Protein AF-A0A2P2BRE5-F1 (afdb_monomer_lite)

pLDDT: mean 80.25, std 16.65, range [38.56, 95.44]

Organism: NCBI:txid1507512

InterPro domains:
  IPR028259 AP2-like integrase, N-terminal domain [PF14657] (13-54)

Structure (mmCIF, N/CA/C/O backbone):
data_AF-A0A2P2BRE5-F1
#
_entry.id   AF-A0A2P2BRE5-F1
#
loop_
_atom_site.group_PDB
_atom_site.id
_atom_site.type_symbol
_atom_site.label_atom_id
_atom_site.label_alt_id
_atom_site.label_comp_id
_atom_site.label_asym_id
_atom_site.label_entity_id
_atom_site.label_seq_id
_atom_site.pdbx_PDB_ins_code
_atom_site.Cartn_x
_atom_site.Cartn_y
_atom_site.Cartn_z
_atom_site.occupancy
_atom_site.B_iso_or_equiv
_atom_site.auth_seq_id
_atom_site.auth_comp_id
_atom_site.auth_asym_id
_atom_site.auth_atom_id
_atom_site.pdbx_PDB_model_num
ATOM 1 N N . MET A 1 1 ? -8.680 -2.475 12.889 1.00 70.50 1 MET A N 1
ATOM 2 C CA . MET A 1 1 ? -8.291 -3.161 11.644 1.00 70.50 1 MET A CA 1
ATOM 3 C C . MET A 1 1 ? -7.762 -2.125 10.673 1.00 70.50 1 MET A C 1
ATOM 5 O O . MET A 1 1 ? -8.521 -1.250 10.251 1.00 70.50 1 MET A O 1
ATOM 9 N N . SER A 1 2 ? -6.470 -2.200 10.386 1.00 81.81 2 SER A N 1
ATOM 10 C CA . SER A 1 2 ? -5.768 -1.291 9.477 1.00 81.81 2 SER A CA 1
ATOM 11 C C . SER A 1 2 ? -5.440 -2.044 8.188 1.00 81.81 2 SER A C 1
ATOM 13 O O . SER A 1 2 ? -5.111 -3.225 8.225 1.00 81.81 2 SER A O 1
ATOM 15 N N . PHE A 1 3 ? -5.556 -1.398 7.031 1.00 87.56 3 PHE A N 1
ATOM 16 C CA . PHE A 1 3 ? -5.369 -2.032 5.730 1.00 87.56 3 PHE A CA 1
ATOM 17 C C . PHE A 1 3 ? -4.476 -1.181 4.830 1.00 87.56 3 PHE A C 1
ATOM 19 O O . PHE A 1 3 ? -4.728 0.004 4.627 1.00 87.56 3 PHE A O 1
ATOM 26 N N . ALA A 1 4 ? -3.443 -1.793 4.254 1.00 91.62 4 ALA A N 1
ATOM 27 C CA . ALA A 1 4 ? -2.540 -1.135 3.317 1.00 91.62 4 ALA A CA 1
ATOM 28 C C . ALA A 1 4 ? -2.756 -1.653 1.889 1.00 91.62 4 ALA A C 1
ATOM 30 O O . ALA A 1 4 ? -2.872 -2.864 1.667 1.00 91.62 4 ALA A O 1
ATOM 31 N N . PHE A 1 5 ? -2.776 -0.745 0.910 1.00 92.62 5 PHE A N 1
ATOM 32 C CA . PHE A 1 5 ? -2.945 -1.085 -0.506 1.00 92.62 5 PHE A CA 1
ATOM 33 C C . PHE A 1 5 ? -2.275 -0.072 -1.440 1.00 92.62 5 PHE A C 1
ATOM 35 O O . PHE A 1 5 ? -2.006 1.071 -1.075 1.00 92.62 5 PHE A O 1
ATOM 42 N N . ILE A 1 6 ? -2.041 -0.489 -2.686 1.00 92.31 6 ILE A N 1
ATOM 43 C CA . ILE A 1 6 ? -1.513 0.369 -3.753 1.00 92.31 6 ILE A CA 1
ATOM 44 C C . ILE A 1 6 ? -2.663 0.806 -4.659 1.00 92.3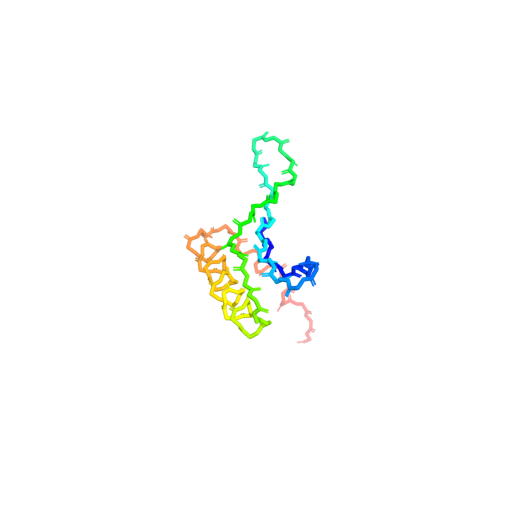1 6 ILE A C 1
ATOM 46 O O . ILE A 1 6 ? -3.449 -0.024 -5.115 1.00 92.31 6 ILE A O 1
ATOM 50 N N . ARG A 1 7 ? -2.731 2.098 -4.984 1.00 91.94 7 ARG A N 1
ATOM 51 C CA . ARG A 1 7 ? -3.573 2.631 -6.063 1.00 91.94 7 ARG A CA 1
ATOM 52 C C . ARG A 1 7 ? -2.696 3.236 -7.149 1.00 91.94 7 ARG A C 1
ATOM 54 O O . ARG A 1 7 ? -1.755 3.972 -6.864 1.00 91.94 7 ARG A O 1
ATOM 61 N N . LYS A 1 8 ? -3.035 2.965 -8.409 1.00 91.38 8 LYS A N 1
ATOM 62 C CA . LYS A 1 8 ? -2.400 3.619 -9.555 1.00 91.38 8 LYS A CA 1
ATOM 63 C C . LYS A 1 8 ? -3.086 4.962 -9.812 1.00 91.38 8 LYS A C 1
ATOM 65 O O . LYS A 1 8 ? -4.304 5.016 -9.960 1.00 91.38 8 LYS A O 1
ATOM 70 N N . ARG A 1 9 ? -2.306 6.038 -9.876 1.00 87.81 9 ARG A N 1
ATOM 71 C CA . ARG A 1 9 ? -2.748 7.388 -10.248 1.00 87.81 9 ARG A CA 1
ATOM 72 C C . ARG A 1 9 ? -1.876 7.846 -11.412 1.00 87.81 9 ARG A C 1
ATOM 74 O O . ARG A 1 9 ? -0.698 8.142 -11.237 1.00 87.81 9 ARG A O 1
ATOM 81 N N . SER A 1 10 ? -2.454 7.867 -12.610 1.00 88.12 10 SER A N 1
ATOM 82 C CA . SER A 1 10 ? -1.747 8.187 -13.856 1.00 88.12 10 SER A CA 1
ATOM 83 C C . SER A 1 10 ? -0.488 7.322 -14.042 1.00 88.12 10 SER A C 1
ATOM 85 O O . SER A 1 10 ? -0.607 6.112 -14.256 1.00 88.12 10 SER A O 1
ATOM 87 N N . LYS A 1 11 ? 0.710 7.916 -13.950 1.00 90.31 11 LYS A N 1
ATOM 88 C CA . LYS A 1 11 ? 1.996 7.215 -14.088 1.00 90.31 11 LYS A CA 1
ATOM 89 C C . LYS A 1 11 ? 2.535 6.658 -12.766 1.00 90.31 11 LYS A C 1
ATOM 91 O O . LYS A 1 11 ? 3.394 5.786 -12.806 1.00 90.31 11 LYS A O 1
ATOM 96 N N . ASN A 1 12 ? 1.986 7.089 -11.632 1.00 91.81 12 ASN A N 1
ATOM 97 C CA . ASN A 1 12 ? 2.547 6.809 -10.316 1.00 91.81 12 ASN A CA 1
ATOM 98 C C . ASN A 1 12 ? 1.707 5.775 -9.554 1.00 91.81 12 ASN A C 1
ATOM 100 O O . ASN A 1 12 ? 0.499 5.615 -9.758 1.00 91.81 12 ASN A O 1
ATOM 104 N N . TYR A 1 13 ? 2.367 5.084 -8.636 1.00 92.88 13 TYR A N 1
ATOM 105 C CA . TYR A 1 13 ? 1.808 4.126 -7.697 1.00 92.88 13 TYR A CA 1
ATOM 106 C C . TYR A 1 13 ? 1.840 4.746 -6.308 1.00 92.88 13 TYR A C 1
ATOM 108 O O . TYR A 1 13 ? 2.909 5.009 -5.764 1.00 92.88 13 TYR A O 1
ATOM 116 N N . ILE A 1 14 ? 0.666 4.978 -5.736 1.00 92.75 14 ILE A N 1
ATOM 117 C CA . ILE A 1 14 ? 0.528 5.572 -4.411 1.00 92.75 14 ILE A CA 1
ATOM 118 C C . ILE A 1 14 ? 0.152 4.475 -3.427 1.00 92.75 14 ILE A C 1
ATOM 120 O O . ILE A 1 14 ? -0.793 3.717 -3.666 1.00 92.75 14 ILE A O 1
ATOM 124 N N . VAL A 1 15 ? 0.893 4.394 -2.329 1.00 93.62 15 VAL A N 1
ATOM 125 C CA . VAL A 1 15 ? 0.615 3.468 -1.234 1.00 93.62 15 VAL A CA 1
ATOM 126 C C . VAL A 1 15 ? -0.250 4.190 -0.213 1.00 93.62 15 VAL A C 1
ATOM 128 O O . VAL A 1 15 ? 0.115 5.257 0.277 1.00 93.62 15 VAL A O 1
ATOM 131 N N . TYR A 1 16 ? -1.399 3.611 0.106 1.00 93.69 16 TYR A N 1
ATOM 132 C CA . TYR A 1 16 ? -2.321 4.142 1.100 1.00 93.69 16 TYR A CA 1
ATOM 133 C C . TYR A 1 16 ? -2.413 3.210 2.301 1.00 93.69 16 TYR A C 1
ATOM 135 O O . TYR A 1 16 ? -2.392 1.987 2.153 1.00 93.69 16 TYR A O 1
ATOM 143 N N . LEU A 1 17 ? -2.568 3.821 3.471 1.00 91.44 17 LEU A N 1
ATOM 144 C CA . LEU A 1 17 ? -2.956 3.178 4.715 1.00 91.44 17 LEU A CA 1
ATOM 145 C C . LEU A 1 17 ? -4.377 3.623 5.055 1.00 91.44 17 LEU A C 1
ATOM 147 O O . LEU A 1 17 ? -4.620 4.805 5.296 1.00 91.44 17 LEU A O 1
ATOM 151 N N . GLU A 1 18 ? -5.315 2.688 5.052 1.00 90.56 18 GLU A N 1
ATOM 152 C CA . GLU A 1 18 ? -6.675 2.895 5.531 1.00 90.56 18 GLU A CA 1
ATOM 153 C C . GLU A 1 18 ? -6.801 2.352 6.950 1.00 90.56 18 GLU A C 1
ATOM 155 O O . GLU A 1 18 ? -6.458 1.203 7.214 1.00 90.56 18 GLU A O 1
ATOM 160 N N . TYR A 1 19 ? -7.307 3.163 7.868 1.00 89.38 19 TYR A N 1
ATOM 161 C CA . TYR A 1 19 ? -7.610 2.727 9.225 1.00 89.38 19 TYR A CA 1
ATOM 162 C C . TYR A 1 19 ? -8.922 3.347 9.688 1.00 89.38 19 TYR A C 1
ATOM 164 O O . TYR A 1 19 ? -9.381 4.367 9.167 1.00 89.38 19 TYR A O 1
ATOM 172 N N . LYS A 1 20 ? -9.558 2.687 10.653 1.00 87.69 20 LYS A N 1
ATOM 173 C CA . LYS A 1 20 ? -10.747 3.220 11.306 1.00 87.69 20 LYS A CA 1
ATOM 174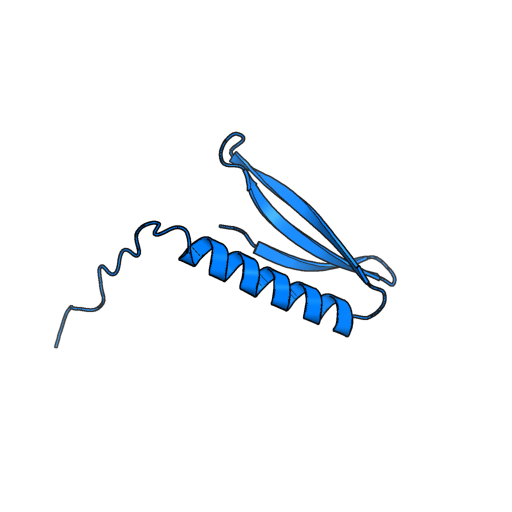 C C . LYS A 1 20 ? -10.294 4.015 12.517 1.00 87.69 20 LYS A C 1
ATOM 176 O O . LYS A 1 20 ? -9.648 3.458 13.400 1.00 87.69 20 LYS A O 1
ATOM 181 N N . ASP A 1 21 ? -10.624 5.294 12.530 1.00 83.12 21 ASP A N 1
ATOM 182 C CA . ASP A 1 21 ? -10.419 6.122 13.705 1.00 83.12 21 ASP A CA 1
ATOM 183 C C . ASP A 1 21 ? -11.401 5.692 14.804 1.00 83.12 21 ASP A C 1
ATOM 185 O O . ASP A 1 21 ? -12.592 5.489 14.541 1.00 83.12 21 ASP A O 1
ATOM 189 N N . VAL A 1 22 ? -10.880 5.475 16.010 1.00 79.44 22 VAL A N 1
ATOM 190 C CA . VAL A 1 22 ? -11.646 4.939 17.144 1.00 79.44 22 VAL A CA 1
ATOM 191 C C . VAL A 1 22 ? -12.599 6.000 17.683 1.00 79.44 22 VAL A C 1
ATOM 193 O O . VAL A 1 22 ? -13.715 5.666 18.072 1.00 79.44 22 VAL A O 1
ATOM 196 N N . GLU A 1 23 ? -12.198 7.270 17.629 1.00 79.31 23 GLU A N 1
ATOM 197 C CA . GLU A 1 23 ? -12.985 8.383 18.160 1.00 79.31 23 GLU A CA 1
ATOM 198 C C . GLU A 1 23 ? -14.112 8.787 17.207 1.00 79.31 23 GLU A C 1
ATOM 200 O O . GLU A 1 23 ? -15.271 8.880 17.608 1.00 79.31 23 GLU A O 1
ATOM 205 N N . SER A 1 24 ? -13.808 8.988 15.920 1.00 81.56 24 SER A N 1
ATOM 206 C CA . SER A 1 24 ? -14.822 9.414 14.946 1.00 81.56 24 SER A CA 1
ATOM 207 C C . SER A 1 24 ? -15.590 8.262 14.292 1.00 81.56 24 SER A C 1
ATOM 209 O O . SER A 1 24 ? -16.599 8.493 13.621 1.00 81.56 24 SER A O 1
ATOM 211 N N . GLY A 1 25 ? -15.100 7.024 14.407 1.00 79.25 25 GLY A N 1
ATOM 212 C CA . GLY A 1 25 ? -15.644 5.852 13.718 1.00 79.25 25 GLY A CA 1
ATOM 213 C C . GLY A 1 25 ? -15.492 5.889 12.190 1.00 79.25 25 GLY A C 1
ATOM 214 O O . GLY A 1 25 ? -15.942 4.959 11.509 1.00 79.25 25 GLY A O 1
ATOM 215 N N . LYS A 1 26 ? -14.870 6.937 11.634 1.00 87.00 26 LYS A N 1
ATOM 216 C CA . LYS A 1 26 ? -14.705 7.140 10.192 1.00 87.00 26 LYS A CA 1
ATOM 217 C C . LYS A 1 26 ? -13.500 6.365 9.669 1.00 87.00 26 LYS A C 1
ATOM 219 O O . LYS A 1 26 ? -12.511 6.144 10.366 1.00 87.00 26 LYS A O 1
ATOM 224 N N . LYS A 1 27 ? -13.582 5.963 8.401 1.00 87.69 27 LYS A N 1
ATOM 225 C CA . LYS A 1 27 ? -12.449 5.390 7.670 1.00 87.69 27 LYS A CA 1
ATOM 226 C C . LYS A 1 27 ? -11.570 6.525 7.162 1.00 87.69 27 LYS A C 1
ATOM 228 O O . LYS A 1 27 ? -12.018 7.331 6.348 1.00 87.69 27 LYS A O 1
ATOM 233 N N . ILE A 1 28 ? -10.336 6.577 7.638 1.00 90.12 28 ILE A N 1
ATOM 234 C CA . ILE A 1 28 ? -9.339 7.558 7.221 1.00 90.12 28 ILE A CA 1
ATOM 235 C C . ILE A 1 28 ? -8.369 6.869 6.269 1.00 90.12 28 ILE A C 1
ATOM 237 O O . ILE A 1 28 ? -7.910 5.762 6.537 1.00 90.12 28 ILE A O 1
ATOM 241 N N . GLN A 1 29 ? -8.054 7.529 5.154 1.00 91.50 29 GLN A N 1
ATOM 242 C CA . GLN A 1 29 ? -7.027 7.087 4.212 1.00 91.50 29 GLN A CA 1
ATOM 243 C C . GLN A 1 29 ? -5.841 8.048 4.273 1.00 91.50 29 GLN A C 1
ATOM 245 O O . GLN A 1 29 ? -5.960 9.221 3.921 1.00 91.50 29 GLN A O 1
ATOM 250 N N . LYS A 1 30 ? -4.683 7.535 4.686 1.00 91.25 30 LYS A N 1
ATOM 251 C CA . LYS A 1 30 ? -3.417 8.267 4.735 1.00 91.25 30 LYS A CA 1
ATOM 252 C C . LYS A 1 30 ? -2.525 7.846 3.572 1.00 91.25 30 LYS A C 1
ATOM 254 O O . LYS A 1 30 ? -2.388 6.660 3.282 1.00 91.25 30 LYS A O 1
ATOM 259 N N . ASN A 1 31 ? -1.922 8.819 2.895 1.00 91.94 31 ASN A N 1
ATOM 260 C CA . ASN A 1 31 ? -0.919 8.556 1.867 1.00 91.94 31 ASN A CA 1
ATOM 261 C C . ASN A 1 31 ? 0.428 8.248 2.539 1.00 91.94 31 ASN A C 1
ATOM 263 O O . 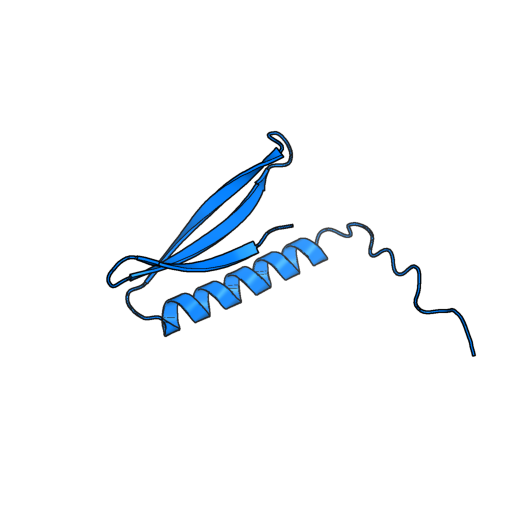ASN A 1 31 ? 0.909 9.047 3.339 1.00 91.94 31 ASN A O 1
ATOM 267 N N . MET A 1 32 ? 1.015 7.099 2.212 1.00 92.19 32 MET A N 1
ATOM 268 C CA . MET A 1 32 ? 2.283 6.616 2.768 1.00 92.19 32 MET A CA 1
ATOM 269 C C . MET A 1 32 ? 3.459 6.758 1.794 1.00 92.19 32 MET A C 1
ATOM 271 O O . MET A 1 32 ? 4.594 6.456 2.155 1.00 92.19 32 MET A O 1
ATOM 275 N N . GLY A 1 33 ? 3.205 7.202 0.561 1.00 90.69 33 GLY A N 1
ATOM 276 C CA . GLY A 1 33 ? 4.237 7.459 -0.437 1.00 90.69 33 GLY A CA 1
ATOM 277 C C . GLY A 1 33 ? 3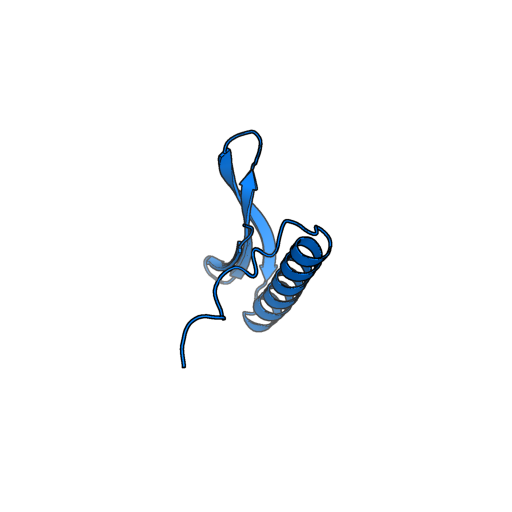.727 7.321 -1.868 1.00 90.69 33 GLY A C 1
ATOM 278 O O . GLY A 1 33 ? 2.800 6.561 -2.148 1.00 90.69 33 GLY A O 1
ATOM 279 N N . SER A 1 34 ? 4.371 8.045 -2.782 1.00 92.19 34 SER A N 1
ATOM 280 C CA . SER A 1 34 ? 4.164 7.943 -4.228 1.00 92.19 34 SER A CA 1
ATOM 281 C C . SER A 1 34 ? 5.444 7.445 -4.886 1.00 92.19 34 SER A C 1
ATOM 283 O O . SER A 1 34 ? 6.523 7.947 -4.589 1.00 92.19 34 SER A O 1
ATOM 285 N N . PHE A 1 35 ? 5.315 6.485 -5.795 1.00 93.12 35 PHE A N 1
ATOM 286 C CA . PHE A 1 35 ? 6.432 5.822 -6.459 1.00 93.12 35 PHE A CA 1
ATOM 287 C C . PHE A 1 35 ? 6.179 5.727 -7.959 1.00 93.12 35 PHE A C 1
ATOM 289 O O . PHE A 1 35 ? 5.068 5.418 -8.382 1.00 93.12 35 PHE A O 1
ATOM 296 N N . ASP A 1 36 ? 7.213 5.895 -8.774 1.00 92.56 36 ASP A N 1
ATOM 297 C CA . ASP A 1 36 ? 7.071 5.780 -10.231 1.00 92.56 36 ASP A CA 1
ATOM 298 C C . ASP A 1 36 ? 7.001 4.312 -10.681 1.00 92.56 36 ASP A C 1
ATOM 300 O O . ASP A 1 36 ? 6.308 3.953 -11.634 1.00 92.56 36 ASP A O 1
ATOM 304 N N . LYS A 1 37 ? 7.698 3.420 -9.964 1.00 94.12 37 LYS A N 1
ATOM 305 C CA . LYS A 1 37 ? 7.774 1.989 -10.279 1.00 94.12 37 LYS A CA 1
ATOM 306 C C . LYS A 1 37 ? 6.900 1.167 -9.338 1.00 94.12 37 LYS A C 1
ATOM 308 O O . LYS A 1 37 ? 6.968 1.290 -8.116 1.00 94.12 37 LYS A O 1
ATOM 313 N N . LYS A 1 38 ? 6.162 0.208 -9.911 1.00 91.00 38 LYS A N 1
ATOM 314 C CA . LYS A 1 38 ? 5.325 -0.742 -9.153 1.00 91.00 38 LYS A CA 1
ATOM 315 C C . LYS A 1 38 ? 6.135 -1.551 -8.136 1.00 91.00 38 LYS A C 1
ATOM 317 O O . LYS A 1 38 ? 5.633 -1.855 -7.057 1.00 91.00 38 LYS A O 1
ATOM 322 N N . ARG A 1 39 ? 7.377 -1.914 -8.481 1.00 92.94 39 ARG A N 1
ATOM 323 C CA . ARG A 1 39 ? 8.262 -2.713 -7.619 1.00 92.94 39 ARG A CA 1
ATOM 324 C C . ARG A 1 39 ? 8.554 -2.000 -6.300 1.00 92.94 39 ARG A C 1
ATOM 326 O O . ARG A 1 39 ? 8.455 -2.625 -5.252 1.00 92.94 39 ARG A O 1
ATOM 333 N N . ASP A 1 40 ? 8.848 -0.707 -6.357 1.00 92.94 40 ASP A N 1
ATOM 334 C CA . ASP A 1 40 ? 9.213 0.077 -5.176 1.00 92.94 40 ASP A CA 1
ATOM 335 C C . ASP A 1 40 ? 7.989 0.331 -4.289 1.00 92.94 40 ASP A C 1
ATOM 337 O O . ASP A 1 40 ? 8.049 0.119 -3.079 1.00 92.94 40 ASP A O 1
ATOM 341 N N . ALA A 1 41 ? 6.831 0.612 -4.899 1.00 93.50 41 ALA A N 1
ATOM 342 C CA . ALA A 1 41 ? 5.558 0.657 -4.177 1.00 93.50 41 ALA A CA 1
ATOM 343 C C . ALA A 1 41 ? 5.222 -0.679 -3.489 1.00 93.50 41 ALA A C 1
ATOM 345 O O . ALA A 1 41 ? 4.688 -0.688 -2.383 1.00 93.50 41 ALA A O 1
ATOM 346 N N . SER A 1 42 ? 5.542 -1.811 -4.127 1.00 93.06 42 SER A N 1
ATOM 347 C CA . SER A 1 42 ? 5.290 -3.147 -3.567 1.00 93.06 42 SER A CA 1
ATOM 348 C C . SER A 1 42 ? 6.188 -3.442 -2.368 1.00 93.06 42 SER A C 1
ATOM 350 O O . SER A 1 42 ? 5.701 -3.989 -1.385 1.00 93.06 42 SER A O 1
ATOM 352 N N . LYS A 1 43 ? 7.464 -3.031 -2.405 1.00 95.44 43 LYS A N 1
ATOM 353 C CA . LYS A 1 43 ? 8.360 -3.125 -1.241 1.00 95.44 43 LYS A CA 1
ATOM 354 C C . LYS A 1 43 ? 7.808 -2.333 -0.057 1.00 95.44 43 LYS A C 1
ATOM 356 O O . LYS A 1 43 ? 7.630 -2.895 1.017 1.00 95.44 43 LYS A O 1
ATOM 361 N N . LYS A 1 44 ? 7.427 -1.069 -0.285 1.00 93.25 44 LYS A N 1
ATOM 362 C CA . LYS A 1 44 ? 6.844 -0.223 0.766 1.00 93.25 44 LYS A CA 1
ATOM 363 C C . LYS A 1 44 ? 5.535 -0.793 1.316 1.00 93.25 44 LYS A C 1
ATOM 365 O O . LYS A 1 44 ? 5.274 -0.701 2.509 1.00 93.25 44 LYS A O 1
ATOM 370 N N . LEU A 1 45 ? 4.712 -1.394 0.457 1.00 93.56 45 LEU A N 1
ATOM 371 C CA . LEU A 1 45 ? 3.487 -2.070 0.877 1.00 93.56 45 LEU A CA 1
ATOM 372 C C . LEU A 1 45 ? 3.772 -3.251 1.817 1.00 93.56 45 LEU A C 1
ATOM 374 O O . LEU A 1 45 ? 3.029 -3.433 2.777 1.00 93.56 45 LEU A O 1
ATOM 378 N N . ILE A 1 46 ? 4.803 -4.052 1.531 1.00 92.44 46 ILE A N 1
ATOM 379 C CA . ILE A 1 46 ? 5.196 -5.192 2.372 1.00 92.44 46 ILE A CA 1
ATOM 380 C C . ILE A 1 46 ? 5.673 -4.694 3.737 1.00 92.44 46 ILE A C 1
ATOM 382 O O . ILE A 1 46 ? 5.125 -5.132 4.742 1.00 92.44 46 ILE A O 1
ATOM 386 N N . GLU A 1 47 ? 6.570 -3.704 3.771 1.00 91.94 47 GLU A N 1
ATOM 387 C CA . GLU A 1 47 ? 7.032 -3.080 5.023 1.00 91.94 47 GLU A CA 1
ATOM 388 C C . GLU A 1 47 ? 5.861 -2.585 5.887 1.00 91.94 47 GLU A C 1
ATOM 390 O O . GLU A 1 47 ? 5.836 -2.797 7.095 1.00 91.94 47 GLU A O 1
ATOM 395 N N . LEU A 1 48 ? 4.857 -1.951 5.269 1.00 90.62 48 LEU A N 1
ATOM 396 C CA . LEU A 1 48 ? 3.674 -1.467 5.986 1.00 90.62 48 LEU A CA 1
ATOM 397 C C . LEU A 1 48 ? 2.768 -2.593 6.482 1.00 90.62 48 LEU A C 1
ATOM 399 O O . LEU A 1 48 ? 2.137 -2.461 7.525 1.00 90.62 48 LEU A O 1
ATOM 403 N N . LYS A 1 49 ? 2.657 -3.693 5.735 1.00 89.31 49 LYS A N 1
ATOM 404 C CA . LYS A 1 49 ? 1.902 -4.867 6.187 1.00 89.31 49 LYS A CA 1
ATOM 405 C C . LYS A 1 49 ? 2.584 -5.515 7.388 1.00 89.31 49 LYS A C 1
ATOM 407 O O . LYS A 1 49 ? 1.894 -5.872 8.335 1.00 89.31 49 LYS A O 1
ATOM 412 N N . GLU A 1 50 ? 3.909 -5.623 7.354 1.00 88.62 50 GLU A N 1
ATOM 413 C CA . GLU A 1 50 ? 4.703 -6.133 8.473 1.00 88.62 50 GLU A CA 1
ATOM 414 C C . GLU A 1 50 ? 4.596 -5.224 9.699 1.00 88.62 50 GLU A C 1
ATOM 416 O O . GLU A 1 50 ? 4.389 -5.726 10.799 1.00 88.62 50 GLU A O 1
ATOM 421 N N . SER A 1 51 ? 4.646 -3.897 9.528 1.00 87.12 51 SER A N 1
ATOM 422 C CA . SER A 1 51 ? 4.476 -2.972 10.655 1.00 87.12 51 SER A CA 1
ATOM 423 C C . SER A 1 51 ? 3.085 -3.076 11.283 1.00 87.12 51 SER A C 1
ATOM 425 O O . SER A 1 51 ? 2.982 -3.141 12.501 1.00 87.12 51 SER A O 1
ATOM 427 N N . ILE A 1 52 ? 2.020 -3.159 10.470 1.00 85.94 52 ILE A N 1
ATOM 428 C CA . ILE A 1 52 ? 0.647 -3.347 10.974 1.00 85.94 52 ILE A CA 1
ATOM 429 C C . ILE A 1 52 ? 0.530 -4.665 11.744 1.00 85.94 52 ILE A C 1
ATOM 431 O O . ILE A 1 52 ? -0.070 -4.688 12.812 1.00 85.94 52 ILE A O 1
ATOM 435 N N . LEU A 1 53 ? 1.104 -5.749 11.213 1.00 81.44 53 LEU A N 1
ATOM 436 C CA . LEU A 1 53 ? 1.074 -7.053 11.868 1.00 81.44 53 LEU A CA 1
ATOM 437 C C . LEU A 1 53 ? 1.815 -7.017 13.209 1.00 81.44 53 LEU A C 1
ATOM 439 O O . LEU A 1 53 ? 1.298 -7.509 14.206 1.00 81.44 53 LEU A O 1
ATOM 443 N N . ASN A 1 54 ? 3.003 -6.414 13.247 1.00 80.69 54 ASN A N 1
ATOM 444 C CA . ASN A 1 54 ? 3.787 -6.295 14.472 1.00 80.69 54 ASN A CA 1
ATOM 445 C C . ASN A 1 54 ? 3.091 -5.414 15.520 1.00 80.69 54 ASN A C 1
ATOM 447 O O . ASN A 1 54 ? 3.108 -5.769 16.695 1.00 80.69 54 ASN A O 1
ATOM 451 N N . ASP A 1 55 ? 2.433 -4.324 15.117 1.00 73.75 55 ASP A N 1
ATOM 452 C CA . ASP A 1 55 ? 1.642 -3.479 16.023 1.00 73.75 55 ASP A CA 1
ATOM 453 C C . ASP A 1 55 ? 0.401 -4.218 16.568 1.00 73.75 55 ASP A C 1
ATOM 455 O O . ASP A 1 55 ? 0.078 -4.113 17.756 1.00 73.75 55 ASP A O 1
ATOM 459 N N . GLU A 1 56 ? -0.281 -5.006 15.727 1.00 66.50 56 GLU A N 1
ATOM 460 C CA . GLU A 1 56 ? -1.402 -5.865 16.145 1.00 66.50 56 GLU A CA 1
ATOM 461 C C . GLU A 1 56 ? -0.952 -7.011 17.068 1.00 66.50 56 GLU A C 1
ATOM 463 O O . GLU A 1 56 ? -1.726 -7.433 17.919 1.00 66.50 56 GLU A O 1
ATOM 468 N N . LEU A 1 57 ? 0.288 -7.497 16.948 1.00 61.00 57 LEU A N 1
ATOM 469 C CA . LEU A 1 57 ? 0.870 -8.487 17.865 1.00 61.00 57 LEU A CA 1
ATOM 470 C C . LEU A 1 57 ? 1.360 -7.855 19.177 1.00 61.00 57 LEU A C 1
ATOM 472 O O . LEU A 1 57 ? 1.250 -8.470 20.237 1.00 61.00 57 LEU A O 1
ATOM 476 N N . ALA A 1 58 ? 1.901 -6.634 19.116 1.00 57.72 58 ALA A N 1
ATOM 477 C CA . ALA A 1 58 ? 2.383 -5.890 20.279 1.00 57.72 58 ALA A CA 1
ATOM 478 C C . ALA A 1 58 ? 1.238 -5.410 21.183 1.00 57.72 58 ALA A C 1
ATOM 480 O O . ALA A 1 58 ? 1.432 -5.230 22.386 1.00 57.72 58 ALA A O 1
ATOM 481 N N . THR A 1 59 ? 0.037 -5.237 20.628 1.00 52.44 59 THR A N 1
ATOM 482 C CA . THR A 1 59 ? -1.188 -5.093 21.413 1.00 52.44 59 THR A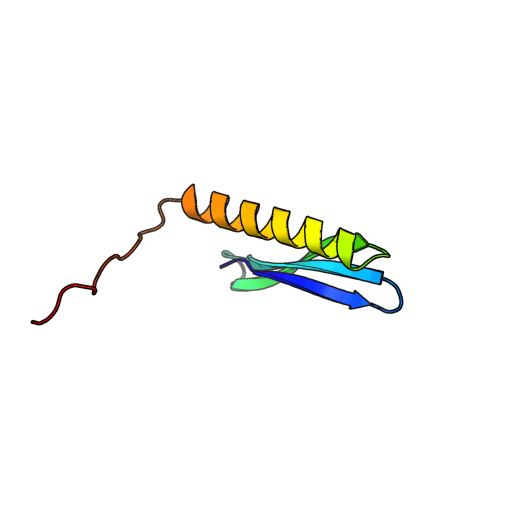 CA 1
ATO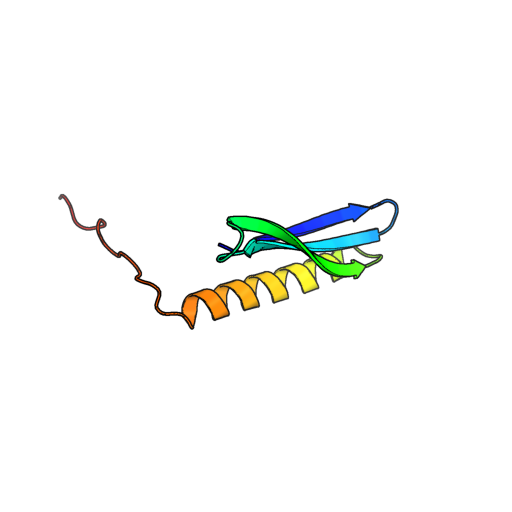M 483 C C . THR A 1 59 ? -1.791 -6.480 21.637 1.00 52.44 59 THR A C 1
ATOM 485 O O . THR A 1 59 ? -2.364 -7.038 20.709 1.00 52.44 59 THR A O 1
ATOM 488 N N . PRO A 1 60 ? -1.723 -7.071 22.848 1.00 45.84 60 PRO A N 1
ATOM 489 C CA . PRO A 1 60 ? -2.329 -8.369 23.128 1.00 45.84 60 PRO A CA 1
ATOM 490 C C . PRO A 1 60 ? -3.853 -8.213 23.234 1.00 45.84 60 PRO A C 1
ATOM 492 O O . PRO A 1 60 ? -4.460 -8.456 24.274 1.00 45.84 60 PRO A O 1
ATOM 495 N N . ASN A 1 61 ? -4.507 -7.771 22.163 1.00 48.56 61 ASN A N 1
ATOM 496 C CA . ASN A 1 61 ? -5.953 -7.687 22.093 1.00 48.56 61 ASN A CA 1
ATOM 497 C C . ASN A 1 61 ? -6.491 -9.068 21.745 1.00 48.56 61 ASN A C 1
ATOM 499 O O . ASN A 1 61 ? -6.763 -9.393 20.594 1.00 48.56 61 ASN A O 1
ATOM 503 N N . SER A 1 62 ? -6.620 -9.872 22.802 1.00 51.59 62 SER A N 1
ATOM 504 C CA . SER A 1 62 ? -7.520 -11.016 22.903 1.00 51.59 62 SER A CA 1
ATOM 505 C C . SER A 1 62 ? -7.581 -11.865 21.634 1.00 51.59 62 SER A C 1
ATOM 507 O O . SER A 1 62 ? -8.554 -11.816 20.876 1.00 51.59 62 SER A O 1
ATOM 509 N N . ILE A 1 63 ? -6.570 -12.707 21.433 1.00 51.66 63 ILE A N 1
ATOM 510 C CA . ILE A 1 63 ? -6.748 -13.883 20.591 1.00 51.66 63 ILE A CA 1
ATOM 511 C C . ILE A 1 63 ? -7.837 -14.721 21.274 1.00 51.66 63 ILE A C 1
ATOM 513 O O . ILE A 1 63 ? -7.569 -15.478 22.206 1.00 51.66 63 ILE A O 1
ATOM 517 N N . LYS A 1 64 ? -9.098 -14.565 20.858 1.00 51.53 64 LYS A N 1
ATOM 518 C CA . LYS A 1 64 ? -10.137 -15.548 21.163 1.00 51.53 64 LYS A CA 1
ATOM 519 C C . LYS A 1 64 ? -9.816 -16.793 20.341 1.00 51.53 64 LYS A C 1
ATOM 521 O O . LYS A 1 64 ? -10.378 -17.009 19.274 1.00 51.53 64 LYS A O 1
ATOM 526 N N . PHE A 1 65 ? -8.914 -17.616 20.869 1.00 47.06 65 PHE A N 1
ATOM 527 C CA . PHE A 1 65 ? -8.633 -18.988 20.437 1.00 47.06 65 PHE A CA 1
ATOM 528 C C . PHE A 1 65 ? -9.786 -19.926 20.859 1.00 47.06 65 PHE A C 1
ATOM 530 O O . PHE A 1 65 ? -9.584 -21.001 21.409 1.00 47.06 65 PHE A O 1
ATOM 537 N N . GLY A 1 66 ? -11.031 -19.484 20.677 1.00 47.69 66 GLY A N 1
ATOM 538 C CA . GLY A 1 66 ? -12.228 -20.214 21.077 1.00 47.69 66 GLY A CA 1
ATOM 539 C C . GLY A 1 66 ? -12.937 -20.771 19.856 1.00 47.69 66 GLY A C 1
ATOM 540 O O . GLY A 1 66 ? -13.849 -20.114 19.371 1.00 47.69 66 GLY A O 1
ATOM 541 N N . ASN A 1 67 ? -12.466 -21.919 19.352 1.00 51.78 67 ASN A N 1
ATOM 542 C CA . ASN A 1 67 ? -13.235 -22.977 18.656 1.00 51.78 67 ASN A CA 1
ATOM 543 C C . ASN A 1 67 ? -12.400 -23.763 17.629 1.00 51.78 67 ASN A C 1
ATOM 545 O O . ASN A 1 67 ? -12.774 -23.877 16.468 1.00 51.78 67 ASN A O 1
ATOM 549 N N . PHE A 1 68 ? -11.298 -24.379 18.058 1.00 53.16 68 PHE A N 1
ATOM 550 C CA . PHE A 1 68 ? -10.726 -25.519 17.322 1.00 53.16 68 PHE A CA 1
ATOM 551 C C . PHE A 1 68 ? -10.590 -26.753 18.214 1.00 53.16 68 PHE A C 1
ATOM 553 O O . PHE A 1 68 ? -9.607 -27.481 18.166 1.00 53.16 68 PHE A O 1
ATOM 560 N N . CYS A 1 69 ? -11.597 -27.001 19.047 1.00 55.25 69 CYS A N 1
ATOM 561 C CA . CYS A 1 69 ? -11.748 -28.299 19.683 1.00 55.25 69 CYS A CA 1
ATOM 562 C C . CYS A 1 69 ? -13.230 -28.615 19.803 1.00 55.25 69 CYS A C 1
ATOM 564 O O . CYS A 1 69 ? -13.819 -28.303 20.824 1.00 55.25 69 CYS A O 1
ATOM 566 N N . TRP A 1 70 ? -13.822 -29.177 18.749 1.00 49.12 70 TRP A N 1
ATOM 567 C CA . TRP A 1 70 ? -14.961 -30.078 18.893 1.00 49.12 70 TRP A CA 1
ATOM 568 C C . TRP A 1 70 ? -14.926 -31.121 17.770 1.00 49.12 70 TRP A C 1
ATOM 570 O O . TRP A 1 70 ? -15.089 -30.784 16.600 1.00 49.12 70 TRP A O 1
ATOM 580 N N . ILE A 1 71 ? -14.785 -32.375 18.215 1.00 54.31 71 ILE A N 1
ATOM 581 C CA . ILE A 1 71 ? -15.239 -33.627 17.590 1.00 54.31 71 ILE A CA 1
ATOM 582 C C . ILE A 1 71 ? -14.262 -34.264 16.586 1.00 54.31 71 ILE A C 1
ATOM 584 O O . ILE A 1 71 ? -14.258 -33.922 15.406 1.00 54.31 71 ILE A O 1
ATOM 588 N N . PHE A 1 72 ? -13.486 -35.248 17.057 1.00 38.56 72 PHE A N 1
ATOM 589 C CA . PHE A 1 72 ? -13.767 -36.674 16.818 1.00 38.56 72 PHE A CA 1
ATOM 590 C C . PHE A 1 72 ? -13.094 -37.550 17.881 1.00 38.56 72 PHE A C 1
ATOM 592 O O . PHE A 1 72 ? -11.978 -37.187 18.314 1.00 38.56 72 PHE A O 1
#

Secondary structure (DSSP, 8-state):
-EEEEEEEETTEEEEEEEEE-TTT-PEEEEEEEEESSHHHHHHHHHHHHHHHHHHHHHS--------S----

Radius of gyration: 16.51 Å; chains: 1; bounding box: 25×46×37 Å

Sequence (72 aa):
MSFAFIRKRSKNYIVYLEYKDVESGKKIQKNMGSFDKKRDASKKLIELKESILNDELATPNSIKFGNFCWIF

Foldseek 3Di:
DKDWDWDDDPQKIWIWIWDQDPVVRDIDIDTPDIGNDPVVSVVVRVVVVVVVVVVVVVPPPDPCPPDPDDDD